Protein AF-A0A523BP36-F1 (afdb_monomer_lite)

Foldseek 3Di:
DDDPPDLVVLLVQLLVLLVVLLVLLVQLLVCLVVVVVVSVVVSVVVNVVSVVVNVVSQVVQQVVVDPDDDDDDDDPRPRDRPPNSVVSVVSSVVSVVVSVVSVVVVVVVVVVVVVVVVVVVVVVVVVVVVPPPDDPPPPPDD

Structure (mmCIF, N/CA/C/O backbone):
data_AF-A0A523BP36-F1
#
_entry.id   AF-A0A523BP36-F1
#
loop_
_atom_site.group_PDB
_atom_site.id
_atom_site.type_symbol
_atom_site.label_atom_id
_atom_site.label_alt_id
_atom_site.label_comp_id
_atom_site.label_asym_id
_atom_site.label_entity_id
_atom_site.label_seq_id
_atom_site.pdbx_PDB_ins_code
_atom_site.Cartn_x
_atom_site.Cartn_y
_atom_site.Cartn_z
_atom_site.occupancy
_atom_site.B_iso_or_equiv
_atom_site.auth_seq_id
_atom_site.auth_comp_id
_atom_site.auth_asym_id
_atom_site.auth_atom_id
_atom_site.pdbx_PDB_model_num
ATOM 1 N N . MET A 1 1 ? 28.524 -6.183 -40.535 1.00 41.81 1 MET A N 1
ATOM 2 C CA . MET A 1 1 ? 27.130 -6.271 -40.047 1.00 41.81 1 MET A CA 1
ATOM 3 C C . MET A 1 1 ? 27.090 -5.583 -38.690 1.00 41.81 1 MET A C 1
ATOM 5 O O . MET A 1 1 ? 27.919 -5.965 -37.872 1.00 41.81 1 MET A O 1
ATOM 9 N N . PRO A 1 2 ? 26.287 -4.526 -38.467 1.00 42.41 2 PRO A N 1
ATOM 10 C CA . PRO A 1 2 ? 26.395 -3.736 -37.246 1.00 42.41 2 PRO A CA 1
ATOM 11 C C . PRO A 1 2 ? 25.552 -4.340 -36.112 1.00 42.41 2 PRO A C 1
ATOM 13 O O . PRO A 1 2 ? 24.463 -4.867 -36.336 1.00 42.41 2 PRO A O 1
ATOM 16 N N . ALA A 1 3 ? 26.079 -4.266 -34.891 1.00 45.66 3 ALA A N 1
ATOM 17 C CA . ALA A 1 3 ? 25.383 -4.594 -33.656 1.00 45.66 3 ALA A CA 1
ATOM 18 C C . ALA A 1 3 ? 24.658 -3.336 -33.138 1.00 45.66 3 ALA A C 1
ATOM 20 O O . ALA A 1 3 ? 25.228 -2.569 -32.373 1.00 45.66 3 ALA A O 1
ATOM 21 N N . GLU A 1 4 ? 23.415 -3.103 -33.570 1.00 42.94 4 GLU A N 1
ATOM 22 C CA . GLU A 1 4 ? 22.600 -1.943 -33.137 1.00 42.94 4 GLU A CA 1
ATOM 23 C C . GLU A 1 4 ? 21.457 -2.310 -32.161 1.00 42.94 4 GLU A C 1
ATOM 25 O O . GLU A 1 4 ? 20.653 -1.467 -31.777 1.00 42.94 4 GLU A O 1
ATOM 30 N N . GLY A 1 5 ? 21.363 -3.565 -31.707 1.00 43.41 5 GLY A N 1
ATOM 31 C CA . GLY A 1 5 ? 20.166 -4.072 -31.011 1.00 43.41 5 GLY A CA 1
ATOM 32 C C . GLY A 1 5 ? 20.119 -3.982 -29.475 1.00 43.41 5 GLY A C 1
ATOM 33 O O . GLY A 1 5 ? 19.079 -4.304 -28.903 1.00 43.41 5 GLY A O 1
ATOM 34 N N . GLY A 1 6 ? 21.205 -3.605 -28.788 1.00 47.38 6 GLY A N 1
ATOM 35 C CA . GLY A 1 6 ? 21.311 -3.745 -27.321 1.00 47.38 6 GLY A CA 1
ATOM 36 C C . GLY A 1 6 ? 20.626 -2.631 -26.519 1.00 47.38 6 GLY A C 1
ATOM 37 O O . GLY A 1 6 ? 19.742 -2.884 -25.702 1.00 47.38 6 GLY A O 1
ATOM 38 N N . SER A 1 7 ? 20.967 -1.373 -26.815 1.00 54.56 7 SER A N 1
ATOM 39 C CA . SER A 1 7 ? 20.567 -0.210 -26.001 1.00 54.56 7 SER A CA 1
ATOM 40 C C . SER A 1 7 ? 19.048 0.059 -25.999 1.00 54.56 7 SER A C 1
ATOM 42 O O . SER A 1 7 ? 18.472 0.424 -24.974 1.00 54.56 7 SER A O 1
ATOM 44 N N . SER A 1 8 ? 18.356 -0.202 -27.116 1.00 60.53 8 SER A N 1
ATOM 45 C CA . SER A 1 8 ? 16.910 0.054 -27.239 1.00 60.53 8 SER A CA 1
ATOM 46 C C . SER A 1 8 ? 16.048 -0.980 -26.493 1.00 60.53 8 SER A C 1
ATOM 48 O O . SER A 1 8 ? 14.975 -0.656 -25.980 1.00 60.53 8 SER A O 1
ATOM 50 N N . ARG A 1 9 ? 16.530 -2.225 -26.367 1.00 63.81 9 ARG A N 1
ATOM 51 C CA . ARG A 1 9 ? 15.777 -3.317 -25.734 1.00 63.81 9 ARG A CA 1
ATOM 52 C C . ARG A 1 9 ? 15.793 -3.223 -24.205 1.00 63.81 9 ARG A C 1
ATOM 54 O O . ARG A 1 9 ? 14.740 -3.384 -23.591 1.00 63.81 9 ARG A O 1
ATOM 61 N N . GLY A 1 10 ? 16.940 -2.891 -23.603 1.00 74.38 10 GLY A N 1
ATOM 62 C CA . GLY A 1 10 ? 17.057 -2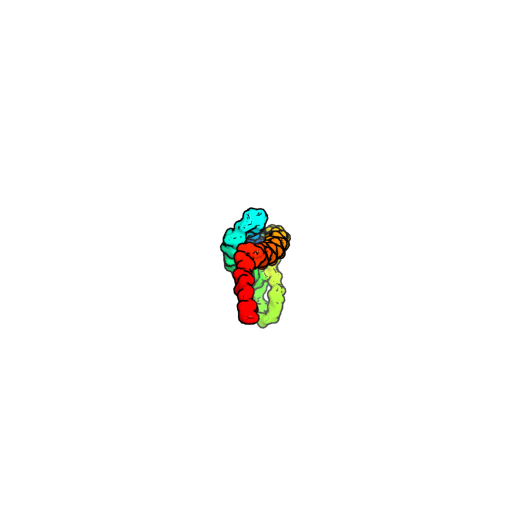.672 -22.154 1.00 74.38 10 GLY A CA 1
ATOM 63 C C . GLY A 1 10 ? 16.271 -1.447 -21.668 1.00 74.38 10 GLY A C 1
ATOM 64 O O . GLY A 1 10 ? 15.575 -1.511 -20.656 1.00 74.38 10 GLY A O 1
ATOM 65 N N . ALA A 1 11 ? 16.284 -0.353 -22.436 1.00 77.31 11 ALA A N 1
ATOM 66 C CA . ALA A 1 11 ? 15.492 0.840 -22.129 1.00 77.31 11 ALA A CA 1
ATOM 67 C C . ALA A 1 11 ? 13.973 0.573 -22.163 1.00 77.31 11 ALA A C 1
ATOM 69 O O . ALA A 1 11 ? 13.234 1.077 -21.313 1.00 77.31 11 ALA A O 1
ATOM 70 N N . GLY A 1 12 ? 13.505 -0.242 -23.117 1.00 84.94 12 GLY A N 1
ATOM 71 C CA . GLY A 1 12 ? 12.102 -0.655 -23.208 1.00 84.94 12 GLY A CA 1
ATOM 72 C C . GLY A 1 12 ? 11.651 -1.535 -22.038 1.00 84.94 12 GLY A C 1
ATOM 73 O O . GLY A 1 12 ? 10.556 -1.335 -21.510 1.00 84.94 12 GLY A O 1
ATOM 74 N N . GLU A 1 13 ? 12.503 -2.465 -21.594 1.00 88.88 13 GLU A N 1
ATOM 75 C CA . GLU A 1 13 ? 12.241 -3.325 -20.431 1.00 88.88 13 GLU A CA 1
ATOM 76 C C . GLU A 1 13 ? 12.111 -2.503 -19.138 1.00 88.88 13 GLU A C 1
ATOM 78 O O . GLU A 1 13 ? 11.118 -2.641 -18.419 1.00 88.88 13 GLU A O 1
ATOM 83 N N . LEU A 1 14 ? 13.043 -1.573 -18.890 1.00 89.38 14 LEU A N 1
ATOM 84 C CA . LEU A 1 14 ? 12.970 -0.653 -17.750 1.00 89.38 14 LEU A CA 1
ATOM 85 C C . LEU A 1 14 ? 11.695 0.199 -17.803 1.00 89.38 14 LEU A C 1
ATOM 87 O O . LEU A 1 14 ? 10.969 0.306 -16.819 1.00 89.38 14 LEU A O 1
ATOM 91 N N . LEU A 1 15 ? 11.349 0.768 -18.957 1.00 91.19 15 LEU A N 1
ATOM 92 C CA . LEU A 1 15 ? 10.127 1.564 -19.070 1.00 91.19 15 LEU A CA 1
ATOM 93 C C . LEU A 1 15 ? 8.854 0.746 -18.786 1.00 91.19 15 LEU A C 1
ATOM 95 O O . LEU A 1 15 ? 7.938 1.261 -18.142 1.00 91.19 15 LEU A O 1
ATOM 99 N N . SER A 1 16 ? 8.790 -0.515 -19.228 1.00 93.31 16 SER A N 1
ATOM 100 C CA . SER A 1 16 ? 7.666 -1.411 -18.915 1.00 93.31 16 SER A CA 1
ATOM 101 C C . SER A 1 16 ? 7.550 -1.655 -17.413 1.00 93.31 16 SER A C 1
ATOM 103 O O . SER A 1 16 ? 6.485 -1.445 -16.833 1.00 93.31 16 SER A O 1
ATOM 105 N N . LEU A 1 17 ? 8.663 -2.010 -16.767 1.00 94.00 17 LEU A N 1
ATOM 106 C CA . LEU A 1 17 ? 8.697 -2.269 -15.329 1.00 94.00 17 LEU A CA 1
ATOM 107 C C . LEU A 1 17 ? 8.326 -1.023 -14.513 1.00 94.00 17 LEU A C 1
ATOM 109 O O . LEU A 1 17 ? 7.578 -1.129 -13.546 1.00 94.00 17 LEU A O 1
ATOM 113 N N . ALA A 1 18 ? 8.768 0.168 -14.925 1.00 93.75 18 ALA A N 1
ATOM 114 C CA . ALA A 1 18 ? 8.393 1.418 -14.264 1.00 93.75 18 ALA A CA 1
ATOM 115 C C . ALA A 1 18 ? 6.883 1.707 -14.367 1.00 93.75 18 ALA A C 1
ATOM 117 O O . ALA A 1 18 ? 6.272 2.157 -13.397 1.00 93.75 18 ALA A O 1
ATOM 118 N N . ARG A 1 19 ? 6.255 1.418 -15.519 1.00 96.00 19 ARG A N 1
ATOM 119 C CA . ARG A 1 19 ? 4.794 1.536 -15.686 1.00 96.00 19 ARG A CA 1
ATOM 120 C C . ARG A 1 19 ? 4.043 0.539 -14.809 1.00 96.00 19 ARG A C 1
ATOM 122 O O . ARG A 1 19 ? 3.061 0.924 -14.180 1.00 96.00 19 ARG A O 1
ATOM 129 N N . GLU A 1 20 ? 4.510 -0.708 -14.753 1.00 96.56 20 GLU A N 1
ATOM 130 C CA . GLU A 1 20 ? 3.946 -1.754 -13.890 1.00 96.56 20 GLU A CA 1
ATOM 131 C C . GLU A 1 20 ? 4.038 -1.364 -12.404 1.00 96.56 20 GLU A C 1
ATOM 133 O O . GLU A 1 20 ? 3.024 -1.409 -11.708 1.00 96.56 20 GLU A O 1
ATOM 138 N N . ILE A 1 21 ? 5.207 -0.897 -11.936 1.00 96.00 21 ILE A N 1
ATOM 139 C CA . ILE A 1 21 ? 5.404 -0.389 -10.564 1.00 96.00 21 ILE A CA 1
ATOM 140 C C . ILE A 1 21 ? 4.400 0.723 -10.270 1.00 96.00 21 ILE A C 1
ATOM 142 O O . ILE A 1 21 ? 3.646 0.642 -9.301 1.00 96.00 21 ILE A O 1
ATOM 146 N N . ARG A 1 22 ? 4.349 1.747 -11.125 1.00 96.25 22 ARG A N 1
ATOM 147 C CA . ARG A 1 22 ? 3.474 2.905 -10.929 1.00 96.25 22 ARG A CA 1
ATOM 148 C C . ARG A 1 22 ? 1.998 2.506 -10.891 1.00 96.25 22 ARG A C 1
ATOM 150 O O . ARG A 1 22 ? 1.249 3.017 -10.062 1.00 96.25 22 ARG A O 1
ATOM 157 N N . ALA A 1 23 ? 1.572 1.588 -11.756 1.00 96.12 23 ALA A N 1
ATOM 158 C CA . ALA A 1 23 ? 0.199 1.090 -11.773 1.00 96.12 23 ALA A CA 1
ATOM 159 C C . ALA A 1 23 ? -0.158 0.320 -10.492 1.00 96.12 23 ALA A C 1
ATOM 161 O O . ALA A 1 23 ? -1.221 0.554 -9.914 1.00 96.12 23 ALA A O 1
ATOM 162 N N . LEU A 1 24 ? 0.731 -0.561 -10.021 1.00 96.19 24 LEU A N 1
ATOM 163 C CA . LEU A 1 24 ? 0.516 -1.312 -8.785 1.00 96.19 24 LEU A CA 1
ATOM 164 C C . LEU A 1 24 ? 0.484 -0.397 -7.561 1.00 96.19 24 LEU A C 1
ATOM 166 O O . LEU A 1 24 ? -0.433 -0.521 -6.756 1.00 96.19 24 LEU A O 1
ATOM 170 N N . VAL A 1 25 ? 1.397 0.571 -7.448 1.00 96.19 25 VAL A N 1
ATOM 171 C CA . VAL A 1 25 ? 1.343 1.553 -6.354 1.00 96.19 25 VAL A CA 1
ATOM 172 C C . VAL A 1 25 ? 0.042 2.363 -6.406 1.00 96.19 25 VAL A C 1
ATOM 174 O O . VAL A 1 25 ? -0.589 2.572 -5.374 1.00 96.19 25 VAL A O 1
ATOM 177 N N . GLY A 1 26 ? -0.430 2.750 -7.595 1.00 96.12 26 GLY A N 1
ATOM 178 C CA . GLY A 1 26 ? -1.736 3.401 -7.750 1.00 96.12 26 GLY A CA 1
ATOM 179 C C . GLY A 1 26 ? -2.904 2.539 -7.249 1.00 96.12 26 GLY A C 1
ATOM 180 O O . GLY A 1 26 ? -3.795 3.039 -6.562 1.00 96.12 26 GLY A O 1
ATOM 181 N N . LYS A 1 27 ? -2.881 1.229 -7.525 1.00 96.06 27 LYS A N 1
ATOM 182 C CA . LYS A 1 27 ? -3.867 0.273 -6.993 1.00 96.06 27 LYS A CA 1
ATOM 183 C C . LYS A 1 27 ? -3.766 0.144 -5.471 1.00 96.06 27 LYS A C 1
ATOM 185 O O . LYS A 1 27 ? -4.793 0.120 -4.796 1.00 96.06 27 LYS A O 1
ATOM 190 N N . GLN A 1 28 ? -2.548 0.093 -4.935 1.00 96.12 28 GLN A N 1
ATOM 191 C CA . GLN A 1 28 ? -2.306 0.047 -3.495 1.00 96.12 28 GLN A CA 1
ATOM 192 C C . GLN A 1 28 ? -2.856 1.295 -2.799 1.00 96.12 28 GLN A C 1
ATOM 194 O O . GLN A 1 28 ? -3.511 1.190 -1.768 1.00 96.12 28 GLN A O 1
ATOM 199 N N . TYR A 1 29 ? -2.652 2.465 -3.401 1.00 96.69 29 TYR A N 1
ATOM 200 C CA . TYR A 1 29 ? -3.183 3.736 -2.924 1.00 96.69 29 TYR A CA 1
ATOM 201 C C . TYR A 1 29 ? -4.710 3.787 -2.928 1.00 96.69 29 TYR A C 1
ATOM 203 O O . TYR A 1 29 ? -5.308 4.168 -1.922 1.00 96.69 29 TYR A O 1
ATOM 211 N N . ALA A 1 30 ? -5.352 3.331 -4.006 1.00 95.81 30 ALA A N 1
ATOM 212 C CA . ALA A 1 30 ? -6.807 3.216 -4.049 1.00 95.81 30 ALA A CA 1
ATOM 213 C C . ALA A 1 30 ? -7.340 2.261 -2.962 1.00 95.81 30 ALA A C 1
ATOM 215 O O . ALA A 1 30 ? -8.309 2.589 -2.279 1.00 95.81 30 ALA A O 1
ATOM 216 N N . GLY A 1 31 ? -6.675 1.117 -2.757 1.00 95.44 31 GLY A N 1
ATOM 217 C CA . GLY A 1 31 ? -7.011 0.175 -1.686 1.00 95.44 31 GLY A CA 1
ATOM 218 C C . GLY A 1 31 ? -6.857 0.787 -0.291 1.00 95.44 31 GLY A C 1
ATOM 219 O O . GLY A 1 31 ? -7.746 0.643 0.544 1.00 95.44 31 GLY A O 1
ATOM 220 N N . ALA A 1 32 ? -5.774 1.534 -0.057 1.00 94.81 32 ALA A N 1
ATOM 221 C CA . ALA A 1 32 ? -5.527 2.209 1.214 1.00 94.81 32 ALA A CA 1
ATOM 222 C C . ALA A 1 32 ? -6.601 3.265 1.519 1.00 94.81 32 ALA A C 1
ATOM 224 O O . ALA A 1 32 ? -7.126 3.284 2.629 1.00 94.81 32 ALA A O 1
ATOM 225 N N . GLN A 1 33 ? -6.984 4.091 0.537 1.00 95.38 33 GLN A N 1
ATOM 226 C CA . GLN A 1 33 ? -8.075 5.061 0.702 1.00 95.38 33 GLN A CA 1
ATOM 227 C C . GLN A 1 33 ? -9.428 4.400 0.985 1.00 95.38 33 GLN A C 1
ATOM 229 O O . GLN A 1 33 ? -10.226 4.939 1.747 1.00 95.38 33 GLN A O 1
ATOM 234 N N . ALA A 1 34 ? -9.684 3.233 0.393 1.00 95.06 34 ALA A N 1
ATOM 235 C CA . ALA A 1 34 ? -10.909 2.474 0.623 1.00 95.06 34 ALA A CA 1
ATOM 236 C C . ALA A 1 34 ? -10.915 1.695 1.955 1.00 95.06 34 ALA A C 1
ATOM 238 O O . ALA A 1 34 ? -11.938 1.110 2.305 1.00 95.06 34 ALA A O 1
ATOM 239 N N . GLY A 1 35 ? -9.793 1.646 2.686 1.00 93.06 35 GLY A N 1
ATOM 240 C CA . GLY A 1 35 ? -9.641 0.785 3.864 1.00 93.06 35 GLY A CA 1
ATOM 241 C C . GLY A 1 35 ? -9.587 -0.714 3.535 1.00 93.06 35 GLY A C 1
ATOM 242 O O . GLY A 1 35 ? -9.728 -1.547 4.430 1.00 93.06 35 GLY A O 1
ATOM 243 N N . ASP A 1 36 ? -9.373 -1.080 2.268 1.00 95.69 36 ASP A N 1
ATOM 244 C CA . ASP A 1 36 ? -9.226 -2.469 1.827 1.00 95.69 36 ASP A CA 1
ATOM 245 C C . ASP A 1 36 ? -7.787 -2.952 2.061 1.00 95.69 36 ASP A C 1
ATOM 247 O O . ASP A 1 36 ? -6.950 -3.035 1.154 1.00 95.69 36 ASP A O 1
ATOM 251 N N . TYR A 1 37 ? -7.481 -3.264 3.322 1.00 90.44 37 TYR A N 1
ATOM 252 C CA . TYR A 1 37 ? -6.147 -3.709 3.727 1.00 90.44 37 TYR A CA 1
ATOM 253 C C . TYR A 1 37 ? -5.749 -5.064 3.122 1.00 90.44 37 TYR A C 1
ATOM 255 O O . TYR A 1 37 ? -4.557 -5.334 2.972 1.00 90.44 37 TYR A O 1
ATOM 263 N N . ALA A 1 38 ? -6.718 -5.898 2.729 1.00 92.88 38 ALA A N 1
ATOM 264 C CA . ALA A 1 38 ? -6.445 -7.159 2.046 1.00 92.88 38 ALA A CA 1
ATOM 265 C C . ALA A 1 38 ? -5.891 -6.907 0.635 1.00 92.88 38 ALA A C 1
ATOM 267 O O . ALA A 1 38 ? -4.876 -7.494 0.254 1.00 92.88 38 ALA A O 1
ATOM 268 N N . CYS A 1 39 ? -6.497 -5.977 -0.110 1.00 92.50 39 CYS A N 1
ATOM 269 C CA . CYS A 1 39 ? -5.975 -5.526 -1.399 1.00 92.50 39 CYS A CA 1
ATOM 270 C C . CYS A 1 39 ? -4.583 -4.894 -1.254 1.00 92.50 39 CYS A C 1
ATOM 272 O O . CYS A 1 39 ? -3.671 -5.240 -2.008 1.00 92.50 39 CYS A O 1
ATOM 274 N N . VAL A 1 40 ? -4.387 -4.023 -0.257 1.00 93.50 40 VAL A N 1
ATOM 275 C CA . VAL A 1 40 ? -3.085 -3.384 0.007 1.00 93.50 40 VAL A CA 1
ATOM 276 C C . VAL A 1 40 ? -1.985 -4.419 0.260 1.00 93.50 40 VAL A C 1
ATOM 278 O O . VAL A 1 40 ? -0.882 -4.276 -0.275 1.00 93.50 40 VAL A O 1
ATOM 281 N N . ALA A 1 41 ? -2.281 -5.463 1.041 1.00 92.12 41 ALA A N 1
ATOM 282 C CA . ALA A 1 41 ? -1.342 -6.540 1.341 1.00 92.12 41 ALA A CA 1
ATOM 283 C C . ALA A 1 41 ? -0.999 -7.373 0.096 1.00 92.12 41 ALA A C 1
ATOM 285 O O . ALA A 1 41 ? 0.180 -7.581 -0.191 1.00 92.12 41 ALA A O 1
ATOM 286 N N . ALA A 1 42 ? -2.009 -7.780 -0.682 1.00 93.12 42 ALA A N 1
ATOM 287 C CA . ALA A 1 42 ? -1.804 -8.543 -1.914 1.00 93.12 42 ALA A CA 1
ATOM 288 C C . ALA A 1 42 ? -0.933 -7.774 -2.925 1.00 93.12 42 ALA A C 1
ATOM 290 O O . ALA A 1 42 ? 0.004 -8.322 -3.503 1.00 93.12 42 ALA A O 1
ATOM 291 N N . VAL A 1 43 ? -1.185 -6.471 -3.087 1.00 93.94 43 VAL A N 1
ATOM 292 C CA . VAL A 1 43 ? -0.394 -5.616 -3.982 1.00 93.94 43 VAL A CA 1
ATOM 293 C C . VAL A 1 43 ? 1.046 -5.431 -3.483 1.00 93.94 43 VAL A C 1
ATOM 295 O O . VAL A 1 43 ? 1.967 -5.358 -4.297 1.00 93.94 43 VAL A O 1
ATOM 298 N N . GLY A 1 44 ? 1.277 -5.400 -2.167 1.00 90.31 44 GLY A N 1
ATOM 299 C CA . GLY A 1 44 ? 2.626 -5.304 -1.595 1.00 90.31 44 GLY A CA 1
ATOM 300 C C . GLY A 1 44 ? 3.519 -6.509 -1.926 1.00 90.31 44 GLY A C 1
ATOM 301 O O . GLY A 1 44 ? 4.720 -6.352 -2.181 1.00 90.31 44 GLY A O 1
ATOM 302 N N . GLU A 1 45 ? 2.941 -7.709 -1.996 1.00 91.81 45 GLU A N 1
ATOM 303 C CA . GLU A 1 45 ? 3.660 -8.916 -2.416 1.00 91.81 45 GLU A CA 1
ATOM 304 C C . GLU A 1 45 ? 4.038 -8.863 -3.908 1.00 91.81 45 GLU A C 1
ATOM 306 O O . GLU A 1 45 ? 5.169 -9.190 -4.292 1.00 91.81 45 GLU A O 1
ATOM 311 N N . ASP A 1 46 ? 3.124 -8.380 -4.752 1.00 93.06 46 ASP A N 1
ATOM 312 C CA . ASP A 1 46 ? 3.359 -8.180 -6.185 1.00 93.06 46 ASP A CA 1
ATOM 313 C C . ASP A 1 46 ? 4.446 -7.131 -6.451 1.00 93.06 46 ASP A C 1
ATOM 315 O O . ASP A 1 46 ? 5.364 -7.376 -7.240 1.00 93.06 46 ASP A O 1
ATOM 319 N N . LEU A 1 47 ? 4.406 -6.001 -5.739 1.00 92.81 47 LEU A N 1
ATOM 320 C CA . LEU A 1 47 ? 5.425 -4.952 -5.825 1.00 92.81 47 LEU A CA 1
ATOM 321 C C . LEU A 1 47 ? 6.812 -5.473 -5.436 1.00 92.81 47 LEU A C 1
ATOM 323 O O . LEU A 1 47 ? 7.785 -5.216 -6.143 1.00 92.81 47 LEU A O 1
ATOM 327 N N . SER A 1 48 ? 6.908 -6.281 -4.378 1.00 90.62 48 SER A N 1
ATOM 328 C CA . SER A 1 48 ? 8.178 -6.883 -3.939 1.00 90.62 48 SER A CA 1
ATOM 329 C C . SER A 1 48 ? 8.793 -7.807 -4.999 1.00 90.62 48 SER A C 1
ATOM 331 O O . SER A 1 48 ? 10.015 -7.892 -5.155 1.00 90.62 48 SER A O 1
ATOM 333 N N . ARG A 1 49 ? 7.961 -8.520 -5.767 1.00 92.44 49 ARG A N 1
ATOM 334 C CA . ARG A 1 49 ? 8.422 -9.300 -6.927 1.00 92.44 49 ARG A CA 1
ATOM 335 C C . ARG A 1 49 ? 8.875 -8.393 -8.070 1.00 92.44 49 ARG A C 1
ATOM 337 O O . ARG A 1 49 ? 9.885 -8.693 -8.708 1.00 92.44 49 ARG A O 1
ATOM 344 N N . LEU A 1 50 ? 8.170 -7.290 -8.309 1.00 92.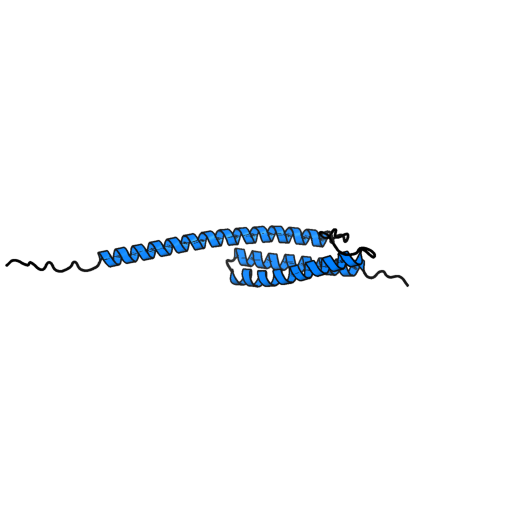19 50 LEU A N 1
ATOM 345 C CA . LEU A 1 50 ? 8.494 -6.357 -9.385 1.00 92.19 50 LEU A CA 1
ATOM 346 C C . LEU A 1 50 ? 9.778 -5.562 -9.127 1.00 92.19 50 LEU A C 1
ATOM 348 O O . LEU A 1 50 ? 10.555 -5.373 -10.059 1.00 92.19 50 LEU A O 1
ATOM 352 N N . PHE A 1 51 ? 10.066 -5.193 -7.877 1.00 89.94 51 PHE A N 1
ATOM 353 C CA . PHE A 1 51 ? 11.331 -4.548 -7.517 1.00 89.94 51 PHE A CA 1
ATOM 354 C C . PHE A 1 51 ? 12.541 -5.456 -7.750 1.00 89.94 51 PHE A C 1
ATOM 356 O O . PHE A 1 51 ? 13.520 -5.015 -8.340 1.00 89.94 51 PHE A O 1
ATOM 363 N N . ARG A 1 52 ? 12.448 -6.752 -7.425 1.00 92.00 52 ARG A N 1
ATOM 364 C CA . ARG A 1 52 ? 13.519 -7.715 -7.750 1.00 92.00 52 ARG A CA 1
ATOM 365 C C . ARG A 1 52 ? 13.760 -7.844 -9.258 1.00 92.00 52 ARG A C 1
ATOM 367 O O . ARG A 1 52 ? 14.901 -7.955 -9.698 1.00 92.00 52 ARG A O 1
ATOM 374 N N . ARG A 1 53 ? 12.693 -7.806 -10.067 1.00 92.12 53 ARG A N 1
ATOM 375 C CA . ARG A 1 53 ? 12.800 -7.785 -11.541 1.00 92.12 53 ARG A CA 1
ATOM 376 C C . ARG A 1 53 ? 13.443 -6.489 -12.036 1.00 92.12 53 ARG A C 1
ATOM 378 O O . ARG A 1 53 ? 14.287 -6.538 -12.924 1.00 92.12 53 ARG A O 1
ATOM 385 N N . TRP A 1 54 ? 13.071 -5.353 -11.448 1.00 90.88 54 TRP A N 1
ATOM 386 C CA . TRP A 1 54 ? 13.676 -4.054 -11.734 1.00 90.88 54 TRP A CA 1
ATOM 387 C C . TRP A 1 54 ? 15.179 -4.048 -11.443 1.00 90.88 54 TRP A C 1
ATOM 389 O O . TRP A 1 54 ? 15.960 -3.677 -12.313 1.00 90.88 54 TRP A O 1
ATOM 399 N N . GLU A 1 55 ?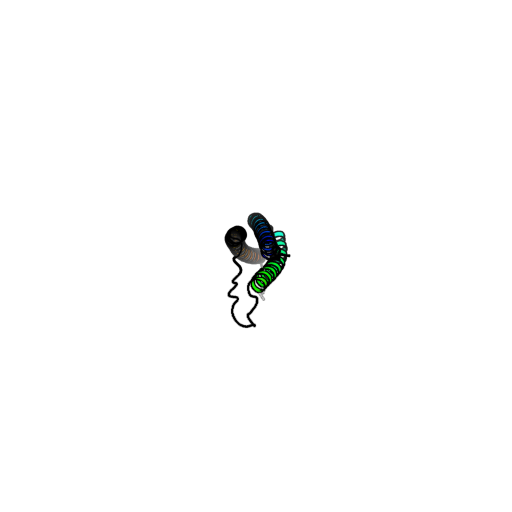 15.599 -4.518 -10.268 1.00 88.69 55 GLU A N 1
ATOM 400 C CA . GLU A 1 55 ? 17.015 -4.616 -9.889 1.00 88.69 55 GLU A CA 1
ATOM 401 C C . GLU A 1 55 ? 17.817 -5.465 -10.882 1.00 88.69 55 GLU A C 1
ATOM 403 O O . GLU A 1 55 ? 18.888 -5.052 -11.327 1.00 88.69 55 GLU A O 1
ATOM 408 N N . ALA A 1 56 ? 17.274 -6.615 -11.292 1.00 88.00 56 ALA A N 1
ATOM 409 C CA . ALA A 1 56 ? 17.906 -7.472 -12.291 1.00 88.00 56 ALA A CA 1
ATOM 410 C C . ALA A 1 56 ? 18.021 -6.784 -13.664 1.00 88.00 56 ALA A C 1
ATOM 412 O O . ALA A 1 56 ? 19.069 -6.867 -14.308 1.00 88.00 56 ALA A O 1
ATOM 413 N N . ALA A 1 57 ? 16.975 -6.075 -14.102 1.00 86.69 57 ALA A N 1
ATOM 414 C CA . ALA A 1 57 ? 16.982 -5.331 -15.360 1.00 86.69 57 ALA A CA 1
ATOM 415 C C . ALA A 1 57 ? 17.990 -4.169 -15.337 1.00 86.69 57 ALA A C 1
ATOM 417 O O . ALA A 1 57 ? 18.707 -3.956 -16.314 1.00 86.69 57 ALA A O 1
ATOM 418 N N . VAL A 1 58 ? 18.106 -3.459 -14.210 1.00 85.38 58 VAL A N 1
ATOM 419 C CA . VAL A 1 58 ? 19.113 -2.406 -14.013 1.00 85.38 58 VAL A CA 1
ATOM 420 C C . VAL A 1 58 ? 20.525 -2.990 -14.024 1.00 85.38 58 VAL A C 1
ATOM 422 O O . VAL A 1 58 ? 21.391 -2.454 -14.710 1.00 85.38 58 VAL A O 1
ATOM 425 N N . ALA A 1 59 ? 20.763 -4.103 -13.323 1.00 83.44 59 ALA A N 1
ATOM 426 C CA . ALA A 1 59 ? 22.067 -4.766 -13.304 1.00 83.44 59 ALA A CA 1
ATOM 427 C C . ALA A 1 59 ? 22.487 -5.248 -14.702 1.00 83.44 59 ALA A C 1
ATOM 429 O O . ALA A 1 59 ? 23.635 -5.062 -15.104 1.00 83.44 59 ALA A O 1
ATOM 430 N N . LYS A 1 60 ? 21.546 -5.802 -15.475 1.00 81.00 60 LYS A N 1
ATOM 431 C CA . LYS A 1 60 ? 21.770 -6.198 -16.869 1.00 81.00 60 LYS A CA 1
ATOM 432 C C . LYS A 1 60 ? 22.094 -4.995 -17.758 1.00 81.00 60 LYS A C 1
ATOM 434 O O . LYS A 1 60 ? 23.073 -5.035 -18.495 1.00 81.00 60 LYS A O 1
ATOM 439 N N . ALA A 1 61 ? 21.324 -3.912 -17.646 1.00 73.88 61 ALA A N 1
ATOM 440 C CA . ALA A 1 61 ? 21.572 -2.682 -18.397 1.00 73.88 61 ALA A CA 1
ATOM 441 C C . ALA A 1 61 ? 22.907 -2.017 -18.014 1.00 73.88 61 ALA A C 1
ATOM 443 O O . ALA A 1 61 ? 23.538 -1.385 -18.855 1.00 73.88 61 ALA A O 1
ATOM 444 N N . ALA A 1 62 ? 23.362 -2.163 -16.767 1.00 69.75 62 ALA A N 1
ATOM 445 C CA . ALA A 1 62 ? 24.675 -1.693 -16.336 1.00 69.75 62 ALA A CA 1
ATOM 446 C C . ALA A 1 62 ? 25.811 -2.562 -16.907 1.00 69.75 62 ALA A C 1
ATOM 448 O O . ALA A 1 62 ? 26.778 -2.017 -17.429 1.00 69.75 62 ALA A O 1
ATOM 449 N N . GLY A 1 63 ? 25.672 -3.894 -16.873 1.00 64.44 63 GLY A N 1
ATOM 450 C CA . GLY A 1 63 ? 26.669 -4.833 -17.404 1.00 64.44 63 GLY A CA 1
ATOM 451 C C . GLY A 1 63 ? 26.806 -4.828 -18.933 1.00 64.44 63 GLY A C 1
ATOM 452 O O . GLY A 1 63 ? 27.873 -5.136 -19.449 1.00 64.44 63 GLY A O 1
ATOM 453 N N . GLU A 1 64 ? 25.760 -4.444 -19.671 1.00 59.03 64 GLU A N 1
ATOM 454 C CA . GLU A 1 64 ? 25.819 -4.264 -21.133 1.00 59.03 64 GLU A CA 1
ATOM 455 C C . GLU A 1 64 ? 26.556 -2.978 -21.560 1.00 59.03 64 GLU A C 1
ATOM 457 O O . GLU A 1 64 ? 26.993 -2.883 -22.706 1.00 59.03 64 GLU A O 1
ATOM 462 N N . ASN A 1 65 ? 26.720 -1.998 -20.662 1.00 51.34 65 ASN A N 1
ATOM 463 C CA . ASN A 1 65 ? 27.362 -0.708 -20.954 1.00 51.34 65 ASN A CA 1
ATOM 464 C C . ASN A 1 65 ? 28.838 -0.628 -20.524 1.00 51.34 65 ASN A C 1
ATOM 466 O O . ASN A 1 65 ? 29.465 0.410 -20.728 1.00 51.34 65 ASN A O 1
ATOM 470 N N . ASP A 1 66 ? 29.407 -1.701 -19.968 1.00 48.31 66 ASP A N 1
ATOM 471 C CA . ASP A 1 66 ? 30.800 -1.734 -19.521 1.00 48.31 66 ASP A CA 1
ATOM 472 C C . ASP A 1 66 ? 31.500 -3.021 -20.002 1.00 48.31 66 ASP A C 1
ATOM 474 O O . ASP A 1 66 ? 31.433 -4.057 -19.337 1.00 48.31 66 ASP A O 1
ATOM 478 N N . PRO A 1 67 ? 32.168 -3.013 -21.176 1.00 46.84 67 PRO A N 1
ATOM 479 C CA . PRO A 1 67 ? 32.874 -4.191 -21.674 1.00 46.84 67 PRO A CA 1
ATOM 480 C C . PRO A 1 67 ? 34.162 -4.504 -20.890 1.00 46.84 67 PRO A C 1
ATOM 482 O O . PRO A 1 67 ? 34.912 -5.391 -21.298 1.00 46.84 67 PRO A O 1
ATOM 485 N N . GLY A 1 68 ? 34.446 -3.819 -19.775 1.00 50.28 68 GLY A N 1
ATOM 486 C CA . GLY A 1 68 ? 35.639 -4.103 -18.994 1.00 50.28 68 GLY A CA 1
ATOM 487 C C . GLY A 1 68 ? 35.632 -3.546 -17.579 1.00 50.28 68 GLY A C 1
ATOM 488 O O . GLY A 1 68 ? 36.483 -2.714 -17.282 1.00 50.28 68 GLY A O 1
ATOM 489 N N . HIS A 1 69 ? 34.809 -4.082 -16.669 1.00 44.00 69 HIS A N 1
ATOM 490 C CA . HIS A 1 69 ? 35.141 -4.002 -15.243 1.00 44.00 69 HIS A CA 1
ATOM 491 C C . HIS A 1 69 ? 34.703 -5.211 -14.410 1.00 44.00 69 HIS A C 1
ATOM 493 O O . HIS A 1 69 ? 33.556 -5.653 -14.411 1.00 44.00 69 HIS A O 1
ATOM 499 N N . HIS A 1 70 ? 35.690 -5.741 -13.685 1.00 45.00 70 HIS A N 1
ATOM 500 C CA . HIS A 1 70 ? 35.566 -6.780 -12.676 1.00 45.00 70 HIS A CA 1
ATOM 501 C C . HIS A 1 70 ? 34.949 -6.217 -11.380 1.00 45.00 70 HIS A C 1
ATOM 503 O O . HIS A 1 70 ? 35.159 -5.069 -11.006 1.00 45.00 70 HIS A O 1
ATOM 509 N N . LEU A 1 71 ? 34.205 -7.085 -10.697 1.00 51.72 71 LEU A N 1
ATOM 510 C CA . LEU A 1 71 ? 33.491 -6.922 -9.425 1.00 51.72 71 LEU A CA 1
ATOM 511 C C . LEU A 1 71 ? 34.229 -6.110 -8.331 1.00 51.72 71 LEU A C 1
ATOM 513 O O . LEU A 1 71 ? 35.323 -6.509 -7.932 1.00 51.72 71 LEU A O 1
ATOM 517 N N . SER A 1 72 ? 33.562 -5.092 -7.750 1.00 45.81 72 SER A N 1
ATOM 518 C CA . SER A 1 72 ? 33.370 -4.830 -6.290 1.00 45.81 72 SER A CA 1
ATOM 519 C C . SER A 1 72 ? 33.131 -3.334 -5.977 1.00 45.81 72 SER A C 1
ATOM 521 O O . SER A 1 72 ? 34.065 -2.542 -6.016 1.00 45.81 72 SER A O 1
ATOM 523 N N . GLY A 1 73 ? 31.901 -2.940 -5.607 1.00 38.72 73 GLY A N 1
ATOM 524 C CA . GLY A 1 73 ? 31.562 -1.583 -5.121 1.00 38.72 73 GLY A CA 1
ATOM 525 C C . GLY A 1 73 ? 30.116 -1.158 -5.439 1.00 38.72 73 GLY A C 1
ATOM 526 O O . GLY A 1 73 ? 29.530 -1.740 -6.353 1.00 38.72 73 GLY A O 1
ATOM 527 N N . PRO A 1 74 ? 29.499 -0.207 -4.693 1.00 41.62 74 PRO A N 1
ATOM 528 C CA . PRO A 1 74 ? 28.095 0.165 -4.878 1.00 41.62 74 PRO A CA 1
ATOM 529 C C . PRO A 1 74 ? 27.895 0.656 -6.309 1.00 41.62 74 PRO A C 1
ATOM 531 O O . PRO A 1 74 ? 28.603 1.553 -6.754 1.00 41.62 74 PRO A O 1
ATOM 534 N N . VAL A 1 75 ? 26.972 0.002 -7.014 1.00 46.06 75 VAL A N 1
ATOM 535 C CA . VAL A 1 75 ? 26.767 0.074 -8.462 1.00 46.06 75 VAL A CA 1
ATOM 536 C C . VAL A 1 75 ? 26.832 1.522 -8.962 1.00 46.06 75 VAL A C 1
ATOM 538 O O . VAL A 1 75 ? 25.846 2.256 -8.920 1.00 46.06 75 VAL A O 1
ATOM 541 N N . ALA A 1 76 ? 27.995 1.927 -9.474 1.00 40.78 76 ALA A N 1
ATOM 542 C CA . ALA A 1 76 ? 28.119 3.078 -10.352 1.00 40.78 76 ALA A CA 1
ATOM 543 C C . ALA A 1 76 ? 27.514 2.658 -11.698 1.00 40.78 76 ALA A C 1
ATOM 545 O O . ALA A 1 76 ? 28.211 2.268 -12.629 1.00 40.78 76 ALA A O 1
ATOM 546 N N . ALA A 1 77 ? 26.180 2.622 -11.749 1.00 42.84 77 ALA A N 1
ATOM 547 C CA . ALA A 1 77 ? 25.414 2.242 -12.923 1.00 42.84 77 ALA A CA 1
ATOM 548 C C . ALA A 1 77 ? 25.613 3.309 -14.009 1.00 42.84 77 ALA A C 1
ATOM 550 O O . ALA A 1 77 ? 24.919 4.320 -14.038 1.00 42.84 77 ALA A O 1
ATOM 551 N N . GLY A 1 78 ? 26.558 3.070 -14.917 1.00 42.25 78 GLY A N 1
ATOM 552 C CA . GLY A 1 78 ? 26.783 3.868 -16.126 1.00 42.25 78 GLY A CA 1
ATOM 553 C C . GLY A 1 78 ? 25.707 3.702 -17.211 1.00 42.25 78 GLY A C 1
ATOM 554 O O . GLY A 1 78 ? 25.905 4.152 -18.333 1.00 42.25 78 GLY A O 1
ATOM 555 N N . GLY A 1 79 ? 24.569 3.068 -16.908 1.00 53.31 79 GLY A N 1
ATOM 556 C CA . GLY A 1 79 ? 23.402 3.020 -17.788 1.00 53.31 79 GLY A CA 1
ATOM 557 C C . GLY A 1 79 ? 22.389 4.088 -17.380 1.00 53.31 79 GLY A C 1
ATOM 558 O O . GLY A 1 79 ? 21.802 4.004 -16.301 1.00 53.31 79 GLY A O 1
ATOM 559 N N . ALA A 1 80 ? 22.161 5.094 -18.226 1.00 66.00 80 ALA A N 1
ATOM 560 C CA . ALA A 1 80 ? 21.150 6.112 -17.960 1.00 66.00 80 ALA A CA 1
ATOM 561 C C . ALA A 1 80 ? 19.750 5.470 -17.934 1.00 66.00 80 ALA A C 1
ATOM 563 O O . ALA A 1 80 ? 19.243 5.027 -18.966 1.00 66.00 80 ALA A O 1
ATOM 564 N N . ILE A 1 81 ? 19.110 5.428 -16.757 1.00 75.69 81 ILE A N 1
ATOM 565 C CA . ILE A 1 81 ? 17.689 5.074 -16.650 1.00 75.69 81 ILE A CA 1
ATOM 566 C C . ILE A 1 81 ? 16.915 6.030 -17.571 1.00 75.69 81 ILE A C 1
ATOM 568 O O . ILE A 1 81 ? 17.107 7.247 -17.463 1.00 75.69 81 ILE A O 1
ATOM 572 N N . PRO A 1 82 ? 16.028 5.531 -18.453 1.00 82.50 82 PRO A N 1
ATOM 573 C CA . PRO A 1 82 ? 15.238 6.400 -19.312 1.00 82.50 82 PRO A CA 1
ATOM 574 C C . PRO A 1 82 ? 14.508 7.456 -18.477 1.00 82.50 82 PRO A C 1
ATOM 576 O O . PRO A 1 82 ? 13.837 7.113 -17.503 1.00 82.50 82 PRO A O 1
ATOM 579 N N . ALA A 1 83 ? 14.595 8.734 -18.859 1.00 85.75 83 ALA A N 1
ATOM 580 C CA . ALA A 1 83 ? 14.013 9.838 -18.085 1.00 85.75 83 ALA A CA 1
ATOM 581 C C . ALA A 1 83 ? 12.521 9.618 -17.764 1.00 85.75 83 ALA A C 1
ATOM 583 O O . ALA A 1 83 ? 12.058 9.936 -16.672 1.00 85.75 83 ALA A O 1
ATOM 584 N N . GLN A 1 84 ? 11.785 8.993 -18.689 1.00 87.50 84 GLN A N 1
ATOM 585 C CA . GLN A 1 84 ? 10.385 8.624 -18.492 1.00 87.50 84 GLN A CA 1
ATOM 586 C C . GLN A 1 84 ? 10.195 7.534 -17.423 1.00 87.50 84 GLN A C 1
ATOM 588 O O . GLN A 1 84 ? 9.270 7.624 -16.622 1.00 87.50 84 GLN A O 1
ATOM 593 N N . ALA A 1 85 ? 11.071 6.525 -17.376 1.00 88.94 85 ALA A N 1
ATOM 594 C CA . ALA A 1 85 ? 11.044 5.507 -16.327 1.00 88.94 85 ALA A CA 1
ATOM 595 C C . ALA A 1 85 ? 11.370 6.128 -14.959 1.00 88.94 85 ALA A C 1
ATOM 597 O O . ALA A 1 85 ? 10.685 5.851 -13.978 1.00 88.94 85 ALA A O 1
ATOM 598 N N . ALA A 1 86 ? 12.348 7.038 -14.905 1.00 89.12 86 ALA A N 1
ATOM 599 C CA . ALA A 1 86 ? 12.682 7.770 -13.685 1.00 89.12 86 ALA A CA 1
ATOM 600 C C . ALA A 1 86 ? 11.516 8.645 -13.185 1.00 89.12 86 ALA A C 1
ATOM 602 O O . ALA A 1 86 ? 11.252 8.675 -11.985 1.00 89.12 86 ALA A O 1
ATOM 603 N N . ALA A 1 87 ? 10.794 9.325 -14.083 1.00 91.50 87 ALA A N 1
ATOM 604 C CA . ALA A 1 87 ? 9.614 10.114 -13.725 1.00 91.50 87 ALA A CA 1
ATOM 605 C C . ALA A 1 87 ? 8.496 9.243 -13.126 1.00 91.50 87 ALA A C 1
ATOM 607 O O . ALA A 1 87 ? 7.984 9.556 -12.055 1.00 91.50 87 ALA A O 1
ATOM 608 N N . LEU A 1 88 ? 8.190 8.103 -13.756 1.00 93.38 88 LEU A N 1
ATOM 609 C CA . LEU A 1 88 ? 7.193 7.150 -13.254 1.00 93.38 88 LEU A CA 1
ATOM 610 C C . LEU A 1 88 ? 7.553 6.596 -11.869 1.00 93.38 88 LEU A C 1
ATOM 612 O O . LEU A 1 88 ? 6.675 6.420 -11.027 1.00 93.38 88 LEU A O 1
ATOM 616 N N . LEU A 1 89 ? 8.838 6.336 -11.617 1.00 92.81 89 LEU A N 1
ATOM 617 C CA . LEU A 1 89 ? 9.301 5.872 -10.310 1.00 92.81 89 LEU A CA 1
ATOM 618 C C . LEU A 1 89 ? 9.203 6.956 -9.235 1.00 92.81 89 LEU A C 1
ATOM 620 O O . LEU A 1 89 ? 8.877 6.635 -8.097 1.00 92.81 89 LEU A O 1
ATOM 624 N N . ARG A 1 90 ? 9.438 8.229 -9.577 1.00 94.06 90 ARG A N 1
ATOM 625 C CA . ARG A 1 90 ? 9.214 9.343 -8.641 1.00 94.06 90 ARG A CA 1
ATOM 626 C C . ARG A 1 90 ? 7.740 9.457 -8.258 1.00 94.06 90 ARG A C 1
ATOM 628 O O . ARG A 1 90 ? 7.448 9.491 -7.070 1.00 94.06 90 ARG A O 1
ATOM 635 N N . GLU A 1 91 ? 6.830 9.407 -9.233 1.00 94.44 91 GLU A N 1
ATOM 636 C CA . GLU A 1 91 ? 5.382 9.368 -8.960 1.00 94.44 91 GLU A CA 1
ATOM 637 C C . GLU A 1 91 ? 5.012 8.187 -8.050 1.00 94.44 91 GLU A C 1
ATOM 639 O O . GLU A 1 91 ? 4.249 8.334 -7.097 1.00 94.44 91 GLU A O 1
ATOM 644 N N . ALA A 1 92 ? 5.568 7.003 -8.324 1.00 94.69 92 ALA A N 1
ATOM 645 C CA . ALA A 1 92 ? 5.330 5.820 -7.506 1.00 94.69 92 ALA A CA 1
ATOM 646 C C . ALA A 1 92 ? 5.851 5.995 -6.067 1.00 94.69 92 ALA A C 1
ATOM 648 O O . ALA A 1 92 ? 5.179 5.591 -5.123 1.00 94.69 92 ALA A O 1
ATOM 649 N N . LEU A 1 93 ? 7.014 6.621 -5.867 1.00 93.75 93 LEU A N 1
ATOM 650 C CA . LEU A 1 93 ? 7.548 6.899 -4.530 1.00 93.75 93 LEU A CA 1
ATOM 651 C C . LEU A 1 93 ? 6.668 7.879 -3.749 1.00 93.75 93 LEU A C 1
ATOM 653 O O . LEU A 1 93 ? 6.388 7.639 -2.575 1.00 93.75 93 LEU A O 1
ATOM 657 N N . GLU A 1 94 ? 6.199 8.946 -4.397 1.00 96.31 94 GLU A N 1
ATOM 658 C CA . GLU A 1 94 ? 5.291 9.917 -3.782 1.00 96.31 94 GLU A CA 1
ATOM 659 C C . GLU A 1 94 ? 3.976 9.260 -3.348 1.00 96.31 94 GLU A C 1
ATOM 661 O O . GLU A 1 94 ? 3.553 9.416 -2.200 1.00 96.31 94 GLU A O 1
ATOM 666 N N . LEU A 1 95 ? 3.358 8.463 -4.227 1.00 94.69 95 LEU A N 1
ATOM 667 C CA . LEU A 1 95 ? 2.140 7.719 -3.900 1.00 94.69 95 LEU A CA 1
ATOM 668 C C . LEU A 1 95 ? 2.369 6.718 -2.766 1.00 94.69 95 LEU A C 1
ATOM 670 O O . LEU A 1 95 ? 1.541 6.616 -1.864 1.00 94.69 95 LEU A O 1
ATOM 674 N N . ASN A 1 96 ? 3.497 6.008 -2.768 1.00 94.44 96 ASN A N 1
ATOM 675 C CA . ASN A 1 96 ? 3.816 5.054 -1.710 1.00 94.44 96 ASN A CA 1
ATOM 676 C C . ASN A 1 96 ? 4.007 5.748 -0.348 1.00 94.44 96 ASN A C 1
ATOM 678 O O . ASN A 1 96 ? 3.588 5.217 0.679 1.00 94.44 96 ASN A O 1
ATOM 682 N N . GLY A 1 97 ? 4.564 6.964 -0.330 1.00 94.38 97 GLY A N 1
ATOM 683 C CA . GLY A 1 97 ? 4.612 7.796 0.876 1.00 94.38 97 GLY A CA 1
ATOM 684 C C . GLY A 1 97 ? 3.216 8.129 1.417 1.00 94.38 97 GLY A C 1
ATOM 685 O O . GLY A 1 97 ? 2.984 8.063 2.624 1.00 94.38 97 GLY A O 1
ATOM 686 N N . GLN A 1 98 ? 2.255 8.407 0.533 1.00 96.81 98 GLN A N 1
ATOM 687 C CA . GLN A 1 98 ? 0.861 8.631 0.932 1.00 96.81 98 GLN A CA 1
ATOM 688 C C . GLN A 1 98 ? 0.188 7.348 1.439 1.00 96.81 98 GLN A C 1
ATOM 690 O O . GLN A 1 98 ? -0.545 7.397 2.425 1.00 96.81 98 GLN A O 1
ATOM 695 N N . VAL A 1 99 ? 0.458 6.195 0.811 1.00 96.00 99 VAL A N 1
ATOM 696 C CA . VAL A 1 99 ? -0.006 4.884 1.301 1.00 96.00 99 VAL A CA 1
ATOM 697 C C . VAL A 1 99 ? 0.474 4.654 2.731 1.00 96.00 99 VAL A C 1
ATOM 699 O O . VAL A 1 99 ? -0.338 4.327 3.594 1.00 96.00 99 VAL A O 1
ATOM 702 N N . ALA A 1 100 ? 1.766 4.867 2.997 1.00 94.19 100 ALA A N 1
ATOM 703 C CA . ALA A 1 100 ? 2.336 4.704 4.330 1.00 94.19 100 ALA A CA 1
ATOM 704 C C . ALA A 1 100 ? 1.617 5.584 5.365 1.00 94.19 100 ALA A C 1
ATOM 706 O O . ALA A 1 100 ? 1.163 5.071 6.386 1.00 94.19 100 ALA A O 1
ATOM 707 N N . ALA A 1 101 ? 1.409 6.868 5.058 1.00 96.31 101 ALA A N 1
ATOM 708 C CA . ALA A 1 101 ? 0.702 7.790 5.946 1.00 96.31 101 ALA A CA 1
ATOM 709 C C . ALA A 1 101 ? -0.739 7.337 6.262 1.00 96.31 101 ALA A C 1
ATOM 711 O O . ALA A 1 101 ? -1.173 7.401 7.413 1.00 96.31 101 ALA A O 1
ATOM 712 N N . ILE A 1 102 ? -1.477 6.834 5.263 1.00 95.62 102 ILE A N 1
ATOM 713 C CA . ILE A 1 102 ? -2.838 6.306 5.459 1.00 95.62 102 ILE A CA 1
ATOM 714 C C . ILE A 1 102 ? -2.819 5.080 6.380 1.00 95.62 102 ILE A C 1
ATOM 716 O O . ILE A 1 102 ? -3.633 4.977 7.301 1.00 95.62 102 ILE A O 1
ATOM 720 N N . LEU A 1 103 ? -1.890 4.149 6.153 1.00 94.31 103 LEU A N 1
ATOM 721 C CA . LEU A 1 103 ? -1.778 2.932 6.957 1.00 94.31 103 LEU A CA 1
ATOM 722 C C . LEU A 1 103 ? -1.377 3.238 8.403 1.00 94.31 103 LEU A C 1
ATOM 724 O O . LEU A 1 103 ? -1.944 2.660 9.330 1.00 94.31 103 LEU A O 1
ATOM 728 N N . GLU A 1 104 ? -0.450 4.170 8.615 1.00 95.25 104 GLU A N 1
ATOM 729 C CA . GLU A 1 104 ? -0.042 4.616 9.948 1.00 95.25 104 GLU A CA 1
ATOM 730 C C . GLU A 1 104 ? -1.204 5.255 10.717 1.00 95.25 104 GLU A C 1
ATOM 732 O O . GLU A 1 104 ? -1.439 4.907 11.881 1.00 95.25 104 GLU A O 1
ATOM 737 N N . ALA A 1 105 ? -1.982 6.119 10.060 1.00 94.12 105 ALA A N 1
ATOM 738 C CA . ALA A 1 105 ? -3.187 6.703 10.642 1.00 94.12 105 ALA A CA 1
ATOM 739 C C . ALA A 1 105 ? -4.237 5.628 10.983 1.00 94.12 105 ALA A C 1
ATOM 741 O O . ALA A 1 105 ? -4.803 5.638 12.079 1.00 94.12 105 ALA A O 1
ATOM 742 N N . GLY A 1 106 ? -4.450 4.652 10.092 1.00 93.12 106 GLY A N 1
ATOM 743 C CA . GLY A 1 106 ? -5.349 3.519 10.330 1.00 93.12 106 GLY A CA 1
ATOM 744 C C . GLY A 1 106 ? -4.923 2.657 11.524 1.00 93.12 106 GLY A C 1
ATOM 745 O O . GLY A 1 106 ? -5.749 2.306 12.367 1.00 93.12 106 GLY A O 1
ATOM 746 N N . LEU A 1 107 ? -3.624 2.371 11.659 1.00 94.06 107 LEU A N 1
ATOM 747 C CA . LEU A 1 107 ? -3.066 1.649 12.808 1.00 94.06 107 LEU A CA 1
ATOM 748 C C . LEU A 1 107 ? -3.242 2.420 14.119 1.00 94.06 107 LEU A C 1
ATOM 750 O O . LEU A 1 107 ? -3.570 1.816 15.141 1.00 94.06 107 LEU A O 1
ATOM 754 N N . ALA A 1 108 ? -3.047 3.739 14.109 1.00 94.75 108 ALA A N 1
ATOM 755 C CA . ALA A 1 108 ? -3.308 4.574 15.278 1.00 94.75 108 ALA A CA 1
ATOM 756 C C . ALA A 1 108 ? -4.792 4.525 15.688 1.00 94.75 108 ALA A C 1
ATOM 758 O O . ALA A 1 108 ? -5.090 4.323 16.867 1.00 94.75 108 ALA A O 1
ATOM 759 N N . GLY A 1 109 ? -5.711 4.613 14.720 1.00 94.38 109 GLY A N 1
ATOM 760 C CA . GLY A 1 109 ? -7.152 4.482 14.953 1.00 94.38 109 GLY A CA 1
ATOM 761 C C . GLY A 1 109 ? -7.543 3.121 15.535 1.00 94.38 109 GLY A C 1
ATOM 762 O O . GLY A 1 109 ? -8.242 3.058 16.543 1.00 94.38 109 GLY A O 1
ATOM 763 N N . MET A 1 110 ? -7.025 2.023 14.97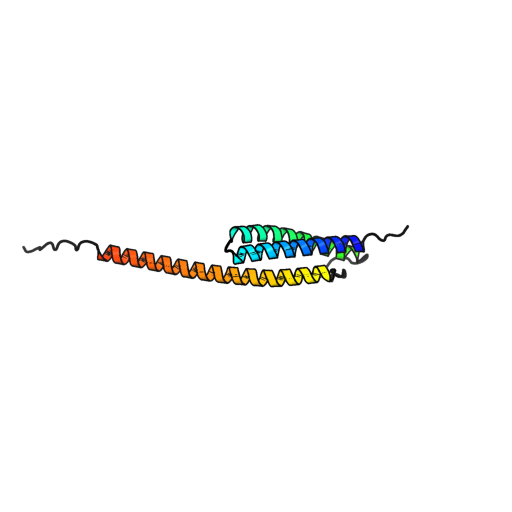5 1.00 94.69 110 MET A N 1
ATOM 764 C CA . MET A 1 110 ? -7.283 0.670 15.490 1.00 94.69 110 MET A CA 1
ATOM 765 C C . MET A 1 110 ? -6.773 0.470 16.923 1.00 94.69 110 MET A C 1
ATOM 767 O O . MET A 1 110 ? -7.423 -0.210 17.718 1.00 94.69 110 MET A O 1
ATOM 771 N N . ARG A 1 111 ? -5.630 1.069 17.285 1.00 96.00 111 ARG A N 1
ATOM 772 C CA . ARG A 1 111 ? -5.122 1.037 18.668 1.00 96.00 111 ARG A CA 1
ATOM 773 C C . ARG A 1 111 ? -6.031 1.804 19.625 1.00 96.00 111 ARG A C 1
ATOM 775 O O . ARG A 1 111 ? -6.316 1.303 20.710 1.00 96.00 111 ARG A O 1
ATOM 782 N N . ALA A 1 112 ? -6.499 2.986 19.224 1.00 94.88 112 ALA A N 1
ATOM 783 C CA . ALA A 1 112 ? -7.458 3.751 20.016 1.00 94.88 112 ALA A CA 1
ATOM 784 C C . ALA A 1 112 ? -8.755 2.956 20.231 1.00 94.88 112 ALA A C 1
ATOM 786 O O . ALA A 1 112 ? -9.254 2.874 21.352 1.00 94.88 112 ALA A O 1
ATOM 787 N N . GLU A 1 113 ? -9.244 2.282 19.189 1.00 95.31 113 GLU A N 1
ATOM 788 C CA . GLU A 1 113 ? -10.462 1.481 19.280 1.00 95.31 113 GLU A CA 1
ATOM 789 C C . GLU A 1 113 ? -10.292 0.233 20.157 1.00 95.31 113 GLU A C 1
ATOM 791 O O . GLU A 1 113 ? -11.179 -0.097 20.944 1.00 95.31 113 GLU A O 1
ATOM 796 N N . GLN A 1 114 ? -9.127 -0.424 20.126 1.00 96.69 114 GLN A N 1
ATOM 797 C CA . GLN A 1 114 ? -8.830 -1.492 21.087 1.00 96.69 114 GLN A CA 1
ATOM 798 C C . GLN A 1 114 ? -8.885 -1.001 22.537 1.00 96.69 114 GLN A C 1
ATOM 800 O O . GLN A 1 114 ? -9.436 -1.697 23.395 1.00 96.69 114 GLN A O 1
ATOM 805 N N . GLN A 1 115 ? -8.351 0.191 22.819 1.00 96.38 115 GLN A N 1
ATOM 806 C CA . GLN A 1 115 ? -8.417 0.773 24.158 1.00 96.38 115 GLN A CA 1
ATOM 807 C C . GLN A 1 115 ? -9.862 1.099 24.557 1.00 96.38 115 GLN A C 1
ATOM 809 O O . GLN A 1 115 ? -10.265 0.803 25.684 1.00 96.38 115 GLN A O 1
ATOM 814 N N . ASN A 1 116 ? -10.662 1.649 23.639 1.00 95.38 116 ASN A N 1
ATOM 815 C CA . ASN A 1 116 ? -12.085 1.907 23.870 1.00 95.38 116 ASN A CA 1
ATOM 816 C C . ASN A 1 116 ? -12.834 0.617 24.217 1.00 95.38 116 ASN A C 1
ATOM 818 O O . ASN A 1 116 ? -13.539 0.567 25.223 1.00 95.38 116 ASN A O 1
ATOM 822 N N . LEU A 1 117 ? -12.613 -0.456 23.452 1.00 97.00 117 LEU A N 1
ATOM 823 C CA . LEU A 1 117 ? -13.210 -1.766 23.713 1.00 97.00 117 LEU A CA 1
ATOM 824 C C . LEU A 1 117 ? -12.792 -2.338 25.074 1.00 97.00 117 LEU A C 1
ATOM 826 O O . LEU A 1 117 ? -13.624 -2.918 25.778 1.00 97.00 117 LEU A O 1
ATOM 830 N N . ALA A 1 118 ? -11.528 -2.173 25.472 1.00 95.81 118 ALA A N 1
ATOM 831 C CA . ALA A 1 118 ? -11.054 -2.585 26.792 1.00 95.81 118 ALA A CA 1
ATOM 832 C C . ALA A 1 118 ? -11.776 -1.817 27.914 1.00 95.81 118 ALA A C 1
ATOM 834 O O . ALA A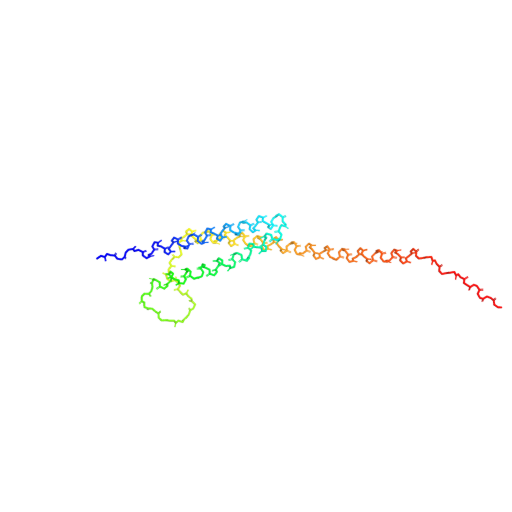 1 118 ? -12.296 -2.435 28.847 1.00 95.81 118 ALA A O 1
ATOM 835 N N . ASN A 1 119 ? -11.894 -0.494 27.772 1.00 96.00 119 ASN A N 1
ATOM 836 C CA . ASN A 1 119 ? -12.612 0.364 28.716 1.00 96.00 119 ASN A CA 1
ATOM 837 C C . ASN A 1 119 ? -14.098 -0.022 28.806 1.00 96.00 119 ASN A C 1
ATOM 839 O O . ASN A 1 119 ? -14.646 -0.138 29.903 1.00 96.00 119 ASN A O 1
ATOM 843 N N . SER A 1 120 ? -14.754 -0.285 27.669 1.00 96.44 120 SER A N 1
ATOM 844 C CA . SER A 1 120 ? -16.153 -0.725 27.634 1.00 96.44 120 SER A CA 1
ATOM 845 C C . SER A 1 120 ? -16.355 -2.064 28.342 1.00 96.44 120 SER A C 1
ATOM 847 O O . SER A 1 120 ? -17.308 -2.208 29.107 1.00 96.44 120 SER A O 1
ATOM 849 N N . ARG A 1 121 ? -15.451 -3.035 28.153 1.00 96.50 121 ARG A N 1
ATOM 850 C CA . ARG A 1 121 ? -15.509 -4.329 28.857 1.00 96.50 121 ARG A CA 1
ATOM 851 C C . ARG A 1 121 ? -15.335 -4.165 30.363 1.00 96.50 121 ARG A C 1
ATOM 853 O O . ARG A 1 121 ? -16.068 -4.786 31.130 1.00 96.50 121 ARG A O 1
ATOM 860 N N . GLN A 1 122 ? -14.406 -3.313 30.793 1.00 95.81 122 GLN A N 1
ATOM 861 C CA . GLN A 1 122 ? -14.214 -3.011 32.211 1.00 95.81 122 GLN A CA 1
ATOM 862 C C . GLN A 1 122 ? -15.467 -2.363 32.819 1.00 95.81 122 GLN A C 1
ATOM 864 O O . GLN A 1 122 ? -15.915 -2.774 33.889 1.00 95.81 122 GLN A O 1
ATOM 869 N N . ALA A 1 123 ? -16.075 -1.399 32.122 1.00 93.50 123 ALA A N 1
ATOM 870 C CA . ALA A 1 123 ? -17.316 -0.766 32.563 1.00 93.50 123 ALA A CA 1
ATOM 871 C C . ALA A 1 123 ? -18.465 -1.782 32.673 1.00 93.50 123 ALA A C 1
ATOM 873 O O . ALA A 1 123 ? -19.161 -1.818 33.685 1.00 93.50 123 ALA A O 1
ATOM 874 N N . GLN A 1 124 ? -18.622 -2.668 31.684 1.00 94.44 124 GLN A N 1
ATOM 875 C CA . GLN A 1 124 ? -19.616 -3.748 31.720 1.00 94.44 124 GLN A CA 1
ATOM 876 C C . GLN A 1 124 ? -19.424 -4.675 32.927 1.00 94.44 124 GLN A C 1
ATOM 878 O O . GLN A 1 124 ? -20.400 -5.034 33.586 1.00 94.44 124 GLN A O 1
ATOM 883 N N . GLN A 1 125 ? -18.181 -5.028 33.264 1.00 93.94 125 GLN A N 1
ATOM 884 C CA . GLN A 1 125 ? -17.878 -5.832 34.452 1.00 93.94 125 GLN A CA 1
ATOM 885 C C . GLN A 1 125 ? -18.219 -5.094 35.753 1.00 93.94 125 GLN A C 1
ATOM 887 O O . GLN A 1 125 ? -18.781 -5.700 36.666 1.00 93.94 125 GLN A O 1
ATOM 892 N N . ALA A 1 126 ? -17.929 -3.792 35.830 1.00 91.56 126 ALA A N 1
ATOM 893 C CA . ALA A 1 126 ? -18.275 -2.963 36.982 1.00 91.56 126 ALA A CA 1
ATOM 894 C C . ALA A 1 126 ? -19.798 -2.859 37.172 1.00 91.56 126 ALA A C 1
ATOM 896 O O . ALA A 1 126 ? -20.292 -3.063 38.282 1.00 91.56 126 ALA A O 1
ATOM 897 N N . TYR A 1 127 ? -20.556 -2.636 36.093 1.00 91.06 127 TYR A N 1
ATOM 898 C CA . TYR A 1 127 ? -22.021 -2.632 36.137 1.00 91.06 127 TYR A CA 1
ATOM 899 C C . TYR A 1 127 ? -22.586 -3.992 36.552 1.00 91.06 127 TYR A C 1
ATOM 901 O O . TYR A 1 127 ? -23.450 -4.059 37.425 1.00 91.06 127 TYR A O 1
ATOM 909 N N . ALA A 1 128 ? -22.061 -5.085 35.994 1.00 90.44 128 ALA A N 1
ATOM 910 C CA . ALA A 1 128 ? -22.475 -6.433 36.373 1.00 90.44 128 ALA A CA 1
ATOM 911 C C . ALA A 1 128 ? -22.186 -6.740 37.853 1.00 90.44 128 ALA A C 1
ATOM 913 O O . ALA A 1 128 ? -22.963 -7.442 38.493 1.00 90.44 128 ALA A O 1
ATOM 914 N N . ALA A 1 129 ? -21.089 -6.221 38.415 1.00 87.25 129 ALA A N 1
ATOM 915 C CA . ALA A 1 129 ? -20.777 -6.353 39.836 1.00 87.25 129 ALA A CA 1
ATOM 916 C C . ALA A 1 129 ? -21.726 -5.530 40.722 1.00 87.25 129 ALA A C 1
ATOM 918 O O . ALA A 1 129 ? -22.172 -6.032 41.752 1.00 87.25 129 ALA A O 1
ATOM 919 N N . ALA A 1 130 ? -22.066 -4.307 40.307 1.00 86.38 130 ALA A N 1
ATOM 920 C CA . ALA A 1 130 ? -22.986 -3.430 41.031 1.00 86.38 130 ALA A CA 1
ATOM 921 C C . ALA A 1 130 ? -24.429 -3.966 41.070 1.00 86.38 130 ALA A C 1
ATOM 923 O O . ALA A 1 130 ? -25.145 -3.728 42.036 1.00 86.38 130 ALA A O 1
ATOM 924 N N . LEU A 1 131 ? -24.845 -4.711 40.041 1.00 87.69 131 LEU A N 1
ATOM 925 C CA . LEU A 1 131 ? -26.176 -5.321 39.949 1.00 87.69 131 LEU A CA 1
ATOM 926 C C . LEU A 1 131 ? -26.296 -6.672 40.674 1.00 87.69 131 LEU A C 1
ATOM 928 O O . LEU A 1 131 ? -27.371 -7.274 40.659 1.00 87.69 131 LEU A O 1
ATOM 932 N N . ARG A 1 132 ? -25.226 -7.183 41.303 1.00 78.81 132 ARG A N 1
ATOM 933 C CA . ARG A 1 132 ? -25.323 -8.424 42.085 1.00 78.81 132 ARG A CA 1
ATOM 934 C C . ARG A 1 132 ? -26.242 -8.195 43.290 1.00 78.81 132 ARG A C 1
ATOM 936 O O . ARG A 1 132 ? -26.080 -7.184 43.976 1.00 78.81 132 ARG A O 1
ATOM 943 N N . PRO A 1 133 ? -27.176 -9.118 43.583 1.00 73.31 133 PRO A N 1
ATOM 944 C CA . PRO A 1 133 ? -28.008 -9.006 44.771 1.00 73.31 133 PRO A CA 1
ATOM 945 C C . PRO A 1 133 ? -27.109 -8.926 46.007 1.00 73.31 133 PRO A C 1
ATOM 947 O O . PRO A 1 133 ? -26.165 -9.708 46.150 1.00 73.31 133 PRO A O 1
ATOM 950 N N . TRP A 1 134 ? -27.385 -7.952 46.876 1.00 61.28 134 TRP A N 1
ATOM 951 C CA . TRP A 1 134 ? -26.676 -7.804 48.143 1.00 61.28 134 TRP A CA 1
ATOM 952 C C . TRP A 1 134 ? -26.747 -9.123 48.926 1.00 61.28 134 TRP A C 1
ATOM 954 O O . TRP A 1 134 ? -27.817 -9.741 48.966 1.00 61.28 134 TRP A O 1
ATOM 964 N N . PRO A 1 135 ? -25.638 -9.583 49.533 1.00 67.75 135 PRO A N 1
ATOM 965 C CA . PRO A 1 135 ? -25.660 -10.806 50.316 1.00 67.75 135 PRO A CA 1
ATOM 966 C C . PRO A 1 135 ? -26.687 -10.656 51.448 1.00 67.75 135 PRO A C 1
ATOM 968 O O . PRO A 1 135 ? -26.742 -9.595 52.081 1.00 67.75 135 PRO A O 1
ATOM 971 N N . PRO A 1 136 ? -27.520 -11.680 51.707 1.00 63.47 136 PRO A N 1
ATOM 972 C CA . PRO A 1 136 ? -28.494 -11.606 52.782 1.00 63.47 136 PRO A CA 1
ATOM 973 C C . PRO A 1 136 ? -27.758 -11.362 54.100 1.00 63.47 136 PRO A C 1
ATOM 975 O O . PRO A 1 136 ? -26.810 -12.074 54.435 1.00 63.47 136 PRO A O 1
ATOM 978 N N . ILE A 1 137 ? -28.189 -10.344 54.848 1.00 68.06 137 ILE A N 1
ATOM 979 C CA . ILE A 1 137 ? -27.679 -10.079 56.193 1.00 68.06 137 ILE A CA 1
ATOM 980 C C . ILE A 1 137 ? -28.140 -11.243 57.075 1.00 68.06 137 ILE A C 1
ATOM 982 O O . ILE A 1 137 ? -29.285 -11.280 57.526 1.00 68.06 137 ILE A O 1
ATOM 986 N N . ILE A 1 138 ? -27.261 -12.219 57.307 1.00 67.88 138 ILE A N 1
ATOM 987 C CA . ILE A 1 138 ? -27.501 -13.268 58.296 1.00 67.88 138 ILE A CA 1
ATOM 988 C C . ILE A 1 138 ? -27.337 -12.608 59.664 1.00 67.88 138 ILE A C 1
ATOM 990 O O . ILE A 1 138 ? -26.229 -12.341 60.122 1.00 67.88 138 ILE A O 1
ATOM 994 N N . ASN A 1 139 ? -28.463 -12.285 60.294 1.00 55.50 139 ASN A N 1
ATOM 995 C CA . ASN A 1 139 ? -28.501 -11.664 61.610 1.00 55.50 139 ASN A CA 1
ATOM 996 C C . ASN A 1 139 ? -28.138 -12.725 62.664 1.00 55.50 139 ASN A C 1
ATOM 998 O O . ASN A 1 139 ? -29.004 -13.411 63.204 1.00 55.50 139 ASN A O 1
ATOM 1002 N N . THR A 1 140 ? -26.842 -12.912 62.918 1.00 66.00 140 THR A N 1
ATOM 1003 C CA . THR A 1 140 ? -26.340 -13.816 63.959 1.00 66.00 140 THR A CA 1
ATOM 1004 C C . THR A 1 140 ? -26.464 -13.147 65.328 1.00 66.00 140 THR A C 1
ATOM 1006 O O . THR A 1 140 ? -25.472 -12.694 65.897 1.00 66.00 140 THR A O 1
ATOM 1009 N N . ARG A 1 141 ? -27.680 -13.048 65.870 1.00 64.88 141 ARG A N 1
ATOM 1010 C CA . ARG A 1 141 ? -27.865 -12.805 67.308 1.00 64.88 141 ARG A CA 1
ATOM 1011 C C . ARG A 1 141 ? -28.087 -14.152 67.993 1.00 64.88 141 ARG A C 1
ATOM 1013 O O . ARG A 1 141 ? -29.093 -14.807 67.733 1.00 64.88 141 ARG A O 1
ATOM 1020 N N . ARG A 1 142 ? -27.106 -14.568 68.795 1.00 54.00 142 ARG A N 1
ATOM 1021 C CA . ARG A 1 142 ? -27.288 -15.525 69.892 1.00 54.00 142 ARG A CA 1
ATOM 1022 C C . ARG A 1 142 ? -27.557 -14.743 71.167 1.00 54.00 142 ARG A C 1
ATOM 1024 O O . ARG A 1 142 ? -26.967 -13.646 71.285 1.00 54.00 142 ARG A O 1
#

pLDDT: mean 81.77, std 18.38, range [38.72, 97.0]

Sequence (142 aa):
MPAEGGSSRGAGELLSLAREIRALVGKQYAGAQAGDYACVAAVGEDLSRLFRRWEAAVAKAAGENDPGHHLSGP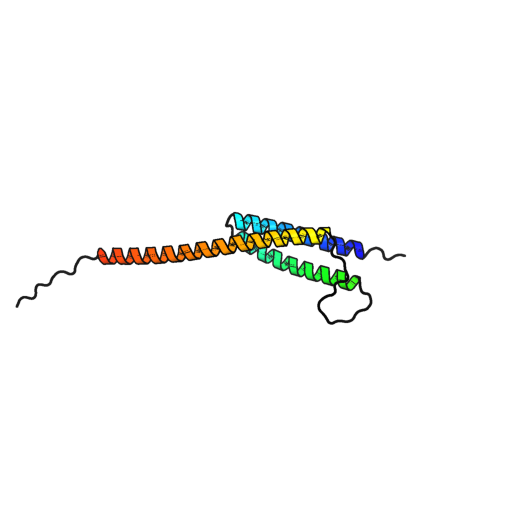VAAGGAIPAQAAALLREALELNGQVAAILEAGLAGMRAEQQNLANSRQAQQAYAAALRPWPPIINTRR

Radius of gyration: 29.46 Å; chains: 1; bounding box: 64×26×110 Å

Secondary structure (DSSP, 8-state):
-----HHHHHHHHHHHHHHHHHHHHHHHHHHHHTT-HHHHHHHHHHHHHHHHHHHHHHHHHHHTT-TT--S-SS----S---HHHHHHHHHHHHHHHHHHHHHHHHHHHHHHHHHHHHHHHHHHHHHHHHTSPPPP------